Protein AF-A0AAW2ZHB9-F1 (afdb_monomer)

pLDDT: mean 81.19, std 15.34, range [28.81, 93.5]

InterPro domains:
  IPR012677 Nucleotide-binding alpha-beta plait domain superfamily [G3DSA:3.30.70.330] (2-91)
  IPR035979 RNA-binding domain superfamily [SSF54928] (15-80)

Structure (mmCIF, N/CA/C/O backbone):
data_AF-A0AAW2ZHB9-F1
#
_entry.id   AF-A0AAW2ZHB9-F1
#
loop_
_atom_site.group_PDB
_atom_site.id
_atom_site.type_symbol
_atom_site.label_atom_id
_atom_site.label_alt_id
_atom_site.label_comp_id
_atom_site.label_asym_id
_atom_site.label_entity_id
_atom_site.label_seq_id
_atom_site.pdbx_PDB_ins_code
_atom_site.Cartn_x
_atom_site.Cartn_y
_atom_site.Cartn_z
_atom_site.occupancy
_atom_site.B_iso_or_equiv
_atom_site.auth_seq_id
_atom_site.auth_comp_id
_atom_site.auth_asym_id
_atom_site.auth_atom_id
_atom_site.pdbx_PDB_model_num
ATOM 1 N N . MET A 1 1 ? 9.879 -18.596 0.904 1.00 55.38 1 MET A N 1
ATOM 2 C CA . MET A 1 1 ? 8.820 -17.712 1.432 1.00 55.38 1 MET A CA 1
ATOM 3 C C . MET A 1 1 ? 8.658 -16.561 0.466 1.00 55.38 1 MET A C 1
ATOM 5 O O . MET A 1 1 ? 9.667 -15.963 0.106 1.00 55.38 1 MET A O 1
ATOM 9 N N . ASN A 1 2 ? 7.439 -16.321 -0.011 1.00 69.81 2 ASN A N 1
ATOM 10 C CA . ASN A 1 2 ? 7.138 -15.186 -0.879 1.00 69.81 2 ASN A CA 1
ATOM 11 C C . ASN A 1 2 ? 6.988 -13.906 -0.025 1.00 69.81 2 ASN A C 1
ATOM 13 O O . ASN A 1 2 ? 6.681 -13.998 1.164 1.00 69.81 2 ASN A O 1
ATOM 17 N N . ASN A 1 3 ? 7.183 -12.717 -0.608 1.00 69.50 3 ASN A N 1
ATOM 18 C CA . ASN A 1 3 ? 6.977 -11.432 0.083 1.00 69.50 3 ASN A CA 1
ATOM 19 C C . ASN A 1 3 ? 5.566 -11.310 0.657 1.00 69.50 3 ASN A C 1
ATOM 21 O O . ASN A 1 3 ? 5.389 -10.772 1.746 1.00 69.50 3 ASN A O 1
ATOM 25 N N . VAL A 1 4 ? 4.585 -11.855 -0.063 1.00 77.25 4 VAL A N 1
ATOM 26 C CA . VAL A 1 4 ? 3.180 -11.889 0.349 1.00 77.25 4 VAL A CA 1
ATOM 27 C C . VAL A 1 4 ? 3.013 -12.637 1.673 1.00 77.25 4 VAL A C 1
ATOM 29 O O . VAL A 1 4 ? 2.412 -12.098 2.595 1.00 77.25 4 VAL A O 1
ATOM 32 N N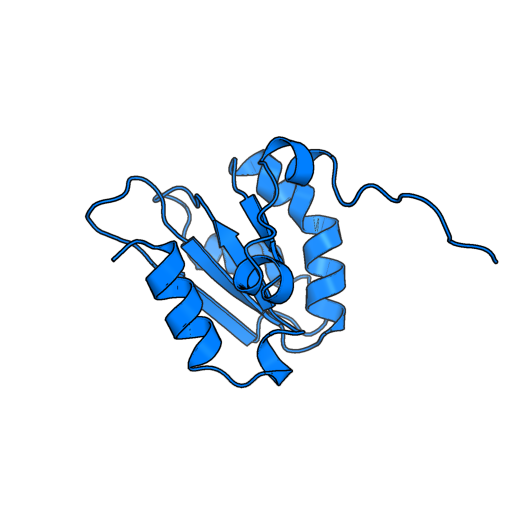 . ASP A 1 5 ? 3.604 -13.828 1.811 1.00 80.44 5 ASP A N 1
ATOM 33 C CA . ASP A 1 5 ? 3.491 -14.639 3.033 1.00 80.44 5 ASP A CA 1
ATOM 34 C C . ASP A 1 5 ? 4.145 -13.949 4.233 1.00 80.44 5 ASP A C 1
ATOM 36 O O . ASP A 1 5 ? 3.600 -13.953 5.335 1.00 80.44 5 ASP A O 1
ATOM 40 N N . ILE A 1 6 ? 5.308 -13.324 4.011 1.00 80.56 6 ILE A N 1
ATOM 41 C CA . ILE A 1 6 ? 6.032 -12.575 5.047 1.00 80.56 6 ILE A CA 1
ATOM 42 C C . ILE A 1 6 ? 5.193 -11.379 5.505 1.00 80.56 6 ILE A C 1
ATOM 44 O O . ILE A 1 6 ? 5.068 -11.142 6.705 1.00 80.56 6 ILE A O 1
ATOM 48 N N . LEU A 1 7 ? 4.592 -10.646 4.563 1.00 81.19 7 LEU A N 1
ATOM 49 C CA . LEU A 1 7 ? 3.753 -9.492 4.871 1.00 81.19 7 LEU A CA 1
ATOM 50 C C . LEU A 1 7 ? 2.480 -9.911 5.619 1.00 81.19 7 LEU A C 1
ATOM 52 O O . LEU A 1 7 ? 2.143 -9.291 6.623 1.00 81.19 7 LEU A O 1
ATOM 56 N N . LYS A 1 8 ? 1.820 -10.998 5.194 1.00 83.69 8 LYS A N 1
ATOM 57 C CA . LYS A 1 8 ? 0.653 -11.561 5.893 1.00 83.69 8 LYS A CA 1
ATOM 58 C C . LYS A 1 8 ? 0.999 -11.982 7.315 1.00 83.69 8 LYS A C 1
ATOM 60 O O . LYS A 1 8 ? 0.230 -11.703 8.227 1.00 83.69 8 LYS A O 1
ATOM 65 N N . GLN A 1 9 ? 2.144 -12.636 7.515 1.00 82.69 9 GLN A N 1
ATOM 66 C CA . GLN A 1 9 ? 2.580 -13.035 8.851 1.00 82.69 9 GLN A CA 1
ATOM 67 C C . GLN A 1 9 ? 2.804 -11.811 9.743 1.00 82.69 9 GLN A C 1
ATOM 69 O O . GLN A 1 9 ? 2.301 -11.785 10.858 1.00 82.69 9 GLN A O 1
ATOM 74 N N . ARG A 1 10 ? 3.459 -10.763 9.227 1.00 80.00 10 ARG A N 1
ATOM 75 C CA . ARG A 1 10 ? 3.659 -9.513 9.973 1.00 80.00 10 ARG A CA 1
ATOM 76 C C . ARG A 1 10 ? 2.341 -8.844 10.348 1.00 80.00 10 ARG A C 1
ATOM 78 O O . ARG A 1 10 ? 2.200 -8.418 11.481 1.00 80.00 10 ARG A O 1
ATOM 85 N N . ILE A 1 11 ? 1.369 -8.790 9.436 1.00 80.69 11 ILE A N 1
ATOM 86 C CA . ILE A 1 11 ? 0.039 -8.234 9.733 1.00 80.69 11 ILE A CA 1
ATOM 87 C C . ILE A 1 11 ? -0.690 -9.089 10.780 1.00 80.69 11 ILE A C 1
ATOM 89 O O . ILE A 1 11 ? -1.313 -8.530 11.672 1.00 80.69 11 ILE A O 1
ATOM 93 N N . LYS A 1 12 ? -0.583 -10.425 10.721 1.00 80.50 12 LYS A N 1
ATOM 94 C CA . LYS A 1 12 ? -1.183 -11.337 11.718 1.00 80.50 12 LYS A CA 1
ATOM 95 C C . LYS A 1 12 ? -0.545 -11.248 13.100 1.00 80.50 12 LYS A C 1
ATOM 97 O O . LYS A 1 12 ? -1.232 -11.482 14.088 1.00 80.50 12 LYS A O 1
ATOM 102 N N . ASP A 1 13 ? 0.750 -10.955 1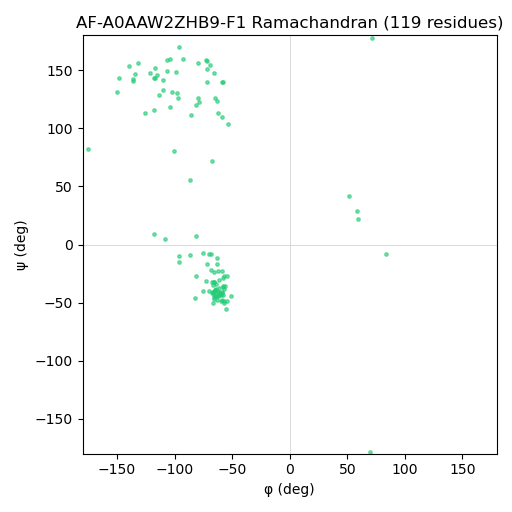3.164 1.00 76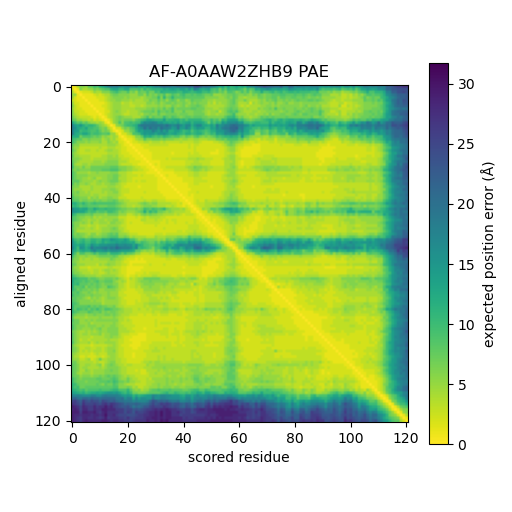.19 13 ASP A N 1
ATOM 103 C CA . ASP A 1 13 ? 1.457 -10.728 14.427 1.00 76.19 13 ASP A CA 1
ATOM 104 C C . ASP A 1 13 ? 1.015 -9.398 15.093 1.00 76.19 13 ASP A C 1
ATOM 106 O O . ASP A 1 13 ? 1.372 -9.127 16.241 1.00 76.19 13 ASP A O 1
ATOM 110 N N . HIS A 1 14 ? 0.213 -8.585 14.392 1.00 67.31 14 HIS A N 1
ATOM 111 C CA . HIS A 1 14 ? -0.390 -7.332 14.843 1.00 67.31 14 HIS A CA 1
ATOM 112 C C . HIS A 1 14 ? -1.906 -7.496 15.106 1.00 67.31 14 HIS A C 1
ATOM 114 O O . HIS A 1 14 ? -2.564 -8.365 14.537 1.00 67.31 14 HIS A O 1
ATOM 120 N N . GLU A 1 15 ? -2.468 -6.730 16.051 1.00 64.94 15 GLU A N 1
ATOM 121 C CA . GLU A 1 15 ? -3.847 -6.936 16.537 1.00 64.94 15 GLU A CA 1
ATOM 122 C C . GLU A 1 15 ? -4.899 -6.670 15.436 1.00 64.94 15 GLU A C 1
ATOM 124 O O . GLU A 1 15 ? -4.748 -5.761 14.623 1.00 64.94 15 GLU A O 1
ATOM 129 N N . GLN A 1 16 ? -6.032 -7.392 15.445 1.00 59.28 16 GLN A N 1
ATOM 130 C CA . GLN A 1 16 ? -7.126 -7.224 14.459 1.00 59.28 16 GLN A CA 1
ATOM 131 C C . GLN A 1 16 ? -7.670 -5.783 14.349 1.00 59.28 16 GLN A C 1
ATOM 133 O O . GLN A 1 16 ? -8.179 -5.384 13.300 1.00 59.28 16 GLN A O 1
ATOM 138 N N . GLU A 1 17 ? -7.576 -4.964 15.404 1.00 60.75 17 GLU A N 1
ATOM 139 C CA . GLU A 1 17 ? -7.979 -3.551 15.325 1.00 60.75 17 GLU A CA 1
ATOM 140 C C . GLU A 1 17 ? -7.095 -2.716 14.382 1.00 60.75 17 GLU A C 1
ATOM 142 O O . GLU A 1 17 ? -7.541 -1.679 13.870 1.00 60.75 17 GLU A O 1
ATOM 147 N N . GLU A 1 18 ? -5.858 -3.154 14.148 1.00 71.25 18 GLU A N 1
ATOM 148 C CA . GLU A 1 18 ? -4.857 -2.477 13.322 1.00 71.25 18 GLU A CA 1
ATOM 149 C C . GLU A 1 18 ? -5.087 -2.764 11.829 1.00 71.25 18 GLU A C 1
ATOM 151 O O . GLU A 1 18 ? -4.855 -1.895 10.982 1.00 71.25 18 GLU A O 1
ATOM 156 N N . GLU A 1 19 ? -5.691 -3.906 11.489 1.00 76.62 19 GLU A N 1
ATOM 157 C CA . GLU A 1 19 ? -6.073 -4.279 10.119 1.00 76.62 19 GLU A CA 1
ATOM 158 C C . GLU A 1 19 ? -7.039 -3.255 9.499 1.00 76.62 19 GLU A C 1
ATOM 160 O O . GLU A 1 19 ? -6.858 -2.767 8.377 1.00 76.62 19 GLU A O 1
ATOM 165 N N . ASN A 1 20 ? -8.009 -2.792 10.291 1.00 83.06 20 ASN A N 1
ATOM 166 C CA . ASN A 1 20 ? -8.983 -1.782 9.872 1.00 83.06 20 ASN A CA 1
ATOM 167 C C . ASN A 1 20 ? -8.391 -0.382 9.647 1.00 83.06 20 ASN A C 1
ATOM 169 O O . ASN A 1 20 ? -9.069 0.524 9.144 1.00 83.06 20 ASN A O 1
ATOM 173 N N . ARG A 1 21 ? -7.125 -0.185 10.014 1.00 89.94 21 ARG A N 1
ATOM 174 C CA . ARG A 1 21 ? -6.384 1.069 9.864 1.00 89.94 21 ARG A CA 1
ATOM 175 C C . ARG A 1 21 ? -5.184 0.909 8.939 1.00 89.94 21 ARG A C 1
ATOM 177 O O . ARG A 1 21 ? -4.410 1.852 8.833 1.00 89.94 21 ARG A O 1
ATOM 184 N N . THR A 1 22 ? -5.055 -0.223 8.249 1.00 91.12 22 THR A N 1
ATOM 185 C CA . THR A 1 22 ? -3.869 -0.550 7.455 1.00 91.12 22 THR A CA 1
ATOM 186 C C . THR A 1 22 ? -4.193 -0.690 5.971 1.00 91.12 22 THR A C 1
ATOM 188 O O . THR A 1 22 ? -5.260 -1.174 5.578 1.00 91.12 22 THR A O 1
ATOM 191 N N . ILE A 1 23 ? -3.258 -0.239 5.137 1.00 93.00 23 ILE A N 1
ATOM 192 C CA . ILE A 1 23 ? -3.188 -0.5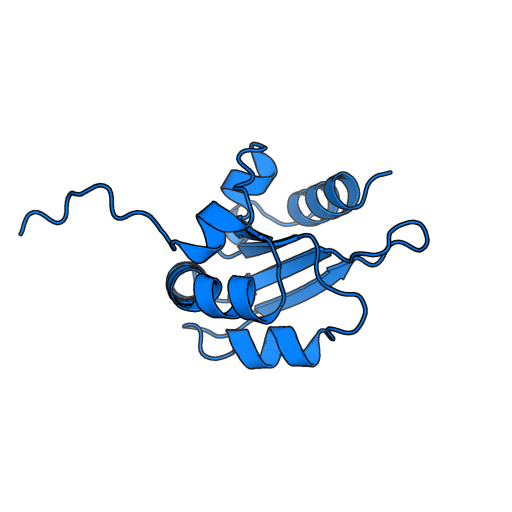71 3.710 1.00 93.00 23 ILE A CA 1
ATOM 193 C C . ILE A 1 23 ? -1.893 -1.327 3.427 1.00 93.00 23 ILE A C 1
ATOM 195 O O . ILE A 1 23 ? -0.879 -1.112 4.096 1.00 93.00 23 ILE A O 1
ATOM 199 N N . CYS A 1 24 ? -1.919 -2.167 2.404 1.00 92.75 24 CYS A N 1
ATOM 200 C CA . CYS A 1 24 ? -0.752 -2.851 1.875 1.00 92.75 24 CYS A CA 1
ATOM 201 C C . CYS A 1 24 ? -0.407 -2.274 0.502 1.00 92.75 24 CYS A C 1
ATOM 203 O O . CYS A 1 24 ? -1.291 -1.964 -0.298 1.00 92.75 24 CYS A O 1
ATOM 205 N N . ILE A 1 25 ? 0.889 -2.141 0.242 1.00 93.12 25 ILE A N 1
ATOM 206 C CA . ILE A 1 25 ? 1.453 -1.708 -1.031 1.00 93.12 25 ILE A CA 1
ATOM 207 C C . ILE A 1 25 ? 2.298 -2.863 -1.555 1.00 93.12 25 ILE A C 1
ATOM 209 O O . ILE A 1 25 ? 3.286 -3.255 -0.933 1.00 93.12 25 ILE A O 1
ATOM 213 N N . LEU A 1 26 ? 1.896 -3.430 -2.682 1.00 91.12 26 LEU A N 1
ATOM 214 C CA . LEU A 1 26 ? 2.579 -4.537 -3.334 1.00 91.12 26 LEU A CA 1
ATOM 215 C C . LEU A 1 26 ? 3.303 -4.030 -4.578 1.00 91.12 26 LEU A C 1
ATOM 217 O O . LEU A 1 26 ? 2.966 -2.986 -5.133 1.00 91.12 26 LEU A O 1
ATOM 221 N N . GLU A 1 27 ? 4.301 -4.797 -5.008 1.00 89.94 27 GLU A N 1
ATOM 222 C CA . GLU A 1 27 ? 5.121 -4.484 -6.182 1.00 89.94 27 GLU A CA 1
ATOM 223 C C . GLU A 1 27 ? 5.844 -3.124 -6.098 1.00 89.94 27 GLU A C 1
ATOM 225 O O . GLU A 1 27 ? 6.146 -2.507 -7.113 1.00 89.94 27 GLU A O 1
ATOM 230 N N . LEU A 1 28 ? 6.165 -2.668 -4.882 1.00 90.88 28 LEU A N 1
ATOM 231 C CA . LEU A 1 28 ? 6.847 -1.398 -4.652 1.00 90.88 28 LEU A CA 1
ATOM 232 C C . LEU A 1 28 ? 8.248 -1.420 -5.293 1.00 90.88 28 LEU A C 1
ATOM 234 O O . LEU A 1 28 ? 9.048 -2.300 -4.941 1.00 90.88 28 LEU A O 1
ATOM 238 N N . PRO A 1 29 ? 8.589 -0.476 -6.193 1.00 89.69 29 PRO A N 1
ATOM 239 C CA . PRO A 1 29 ? 9.916 -0.426 -6.788 1.00 89.69 29 PRO A CA 1
ATOM 240 C C . PRO A 1 29 ? 10.997 -0.298 -5.715 1.00 89.69 29 PRO A C 1
ATOM 242 O O . PRO A 1 29 ? 10.847 0.450 -4.751 1.00 89.69 29 PRO A O 1
ATOM 245 N N . PHE A 1 30 ? 12.119 -1.000 -5.890 1.00 86.00 30 PHE A N 1
ATOM 246 C CA . PHE A 1 30 ? 13.198 -1.036 -4.894 1.00 86.00 30 PHE A CA 1
ATOM 247 C C . PHE A 1 30 ? 13.779 0.349 -4.557 1.00 86.00 30 PHE A C 1
ATOM 249 O O . PHE A 1 30 ? 14.243 0.567 -3.439 1.00 86.00 30 PHE A O 1
ATOM 256 N N . ALA A 1 31 ? 13.735 1.278 -5.516 1.00 87.06 31 ALA A N 1
ATOM 257 C CA . ALA A 1 31 ? 14.198 2.653 -5.346 1.00 87.06 31 ALA A CA 1
ATOM 258 C C . ALA A 1 31 ? 13.283 3.507 -4.451 1.00 87.06 31 ALA A C 1
ATOM 260 O O . ALA A 1 31 ? 13.710 4.566 -4.000 1.00 87.06 31 ALA A O 1
ATOM 261 N N . VAL A 1 32 ? 12.039 3.080 -4.197 1.00 89.44 32 VAL A N 1
ATOM 262 C CA . VAL A 1 32 ? 11.120 3.823 -3.332 1.00 89.44 32 VAL A CA 1
ATOM 263 C C . VAL A 1 32 ? 11.471 3.556 -1.872 1.00 89.44 32 VAL A C 1
ATOM 265 O O . VAL A 1 32 ? 11.488 2.416 -1.397 1.00 89.44 32 VAL A O 1
ATOM 268 N N . GLU A 1 33 ? 11.757 4.633 -1.150 1.00 91.00 33 GLU A N 1
ATOM 269 C CA . GLU A 1 33 ? 12.114 4.588 0.260 1.00 91.00 33 GLU A CA 1
ATOM 270 C C . GLU A 1 33 ? 10.899 4.775 1.169 1.00 91.00 33 GLU A C 1
ATOM 272 O O . GLU A 1 33 ? 9.870 5.335 0.793 1.00 91.00 33 GLU A O 1
ATOM 277 N N . GLU A 1 34 ? 11.049 4.345 2.420 1.00 91.69 34 GLU A N 1
ATOM 278 C CA . GLU A 1 34 ? 10.042 4.532 3.466 1.00 91.69 34 GLU A CA 1
ATOM 279 C C . GLU A 1 34 ? 9.700 6.011 3.679 1.00 91.69 34 GLU A C 1
ATOM 281 O O . GLU A 1 34 ? 8.532 6.347 3.862 1.00 91.69 34 GLU A O 1
ATOM 286 N N . SER A 1 35 ? 10.688 6.901 3.553 1.00 92.94 35 SER A N 1
ATOM 287 C CA . SER A 1 35 ? 10.508 8.354 3.602 1.00 92.94 35 SER A CA 1
ATOM 288 C C . SER A 1 35 ? 9.534 8.851 2.528 1.00 92.94 35 SER A C 1
ATOM 290 O O . SER A 1 35 ? 8.644 9.639 2.836 1.00 92.94 35 SER A O 1
ATOM 292 N N . THR A 1 36 ? 9.641 8.352 1.293 1.00 93.50 36 THR A N 1
ATOM 293 C CA . THR A 1 36 ? 8.752 8.702 0.175 1.00 93.50 36 THR A CA 1
ATOM 294 C C . THR A 1 36 ? 7.316 8.272 0.453 1.00 93.50 36 THR A C 1
ATOM 296 O O . THR A 1 36 ? 6.386 9.068 0.308 1.00 93.50 36 THR A O 1
ATOM 299 N N . VAL A 1 37 ? 7.127 7.028 0.899 1.00 93.00 37 VAL A N 1
ATOM 300 C CA . VAL A 1 37 ? 5.792 6.495 1.201 1.00 93.00 37 VAL A CA 1
ATOM 301 C C . VAL A 1 37 ? 5.175 7.245 2.390 1.00 93.00 37 VAL A C 1
ATOM 303 O O . VAL A 1 37 ? 4.024 7.681 2.328 1.00 93.00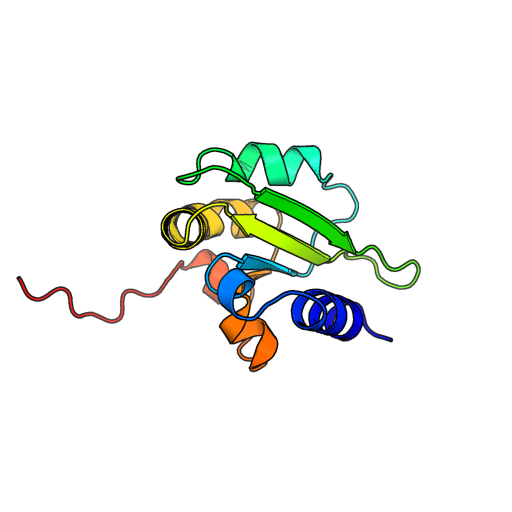 37 VAL A O 1
ATOM 306 N N . ALA A 1 38 ? 5.944 7.468 3.458 1.00 92.44 38 ALA A N 1
ATOM 307 C CA . ALA A 1 38 ? 5.491 8.205 4.634 1.00 92.44 38 ALA A CA 1
ATOM 308 C C . ALA A 1 38 ? 5.121 9.656 4.292 1.00 92.44 38 ALA A C 1
ATOM 310 O O . ALA A 1 38 ? 4.061 10.130 4.701 1.00 92.44 38 ALA A O 1
ATOM 311 N N . GLU A 1 39 ? 5.946 10.348 3.503 1.00 92.62 39 GLU A N 1
ATOM 312 C CA . GLU A 1 39 ? 5.711 11.728 3.066 1.00 92.62 39 GLU A CA 1
ATOM 313 C C . GLU A 1 39 ? 4.425 11.854 2.242 1.00 92.62 39 GLU A C 1
ATOM 315 O O . GLU A 1 39 ? 3.670 12.817 2.405 1.00 92.62 39 GLU A O 1
ATOM 320 N N . TYR A 1 40 ? 4.129 10.856 1.409 1.00 92.31 40 TYR A N 1
ATOM 321 C CA . TYR A 1 40 ? 2.893 10.813 0.641 1.00 92.31 40 TYR A CA 1
ATOM 322 C C . TYR A 1 40 ? 1.665 10.653 1.547 1.00 92.31 40 TYR A C 1
ATOM 324 O O . TYR A 1 40 ? 0.698 11.423 1.475 1.00 92.31 40 TYR A O 1
ATOM 332 N N . PHE A 1 41 ? 1.708 9.675 2.455 1.00 92.06 41 PHE A N 1
ATOM 333 C CA . PHE A 1 41 ? 0.560 9.311 3.282 1.00 92.06 41 PHE A CA 1
ATOM 334 C C . PHE A 1 41 ? 0.416 10.133 4.571 1.00 92.06 41 PHE A C 1
ATOM 336 O O . PHE A 1 41 ? -0.651 10.085 5.187 1.00 92.06 41 PHE A O 1
ATOM 343 N N . LYS A 1 42 ? 1.390 10.975 4.952 1.00 89.69 42 LYS A N 1
ATOM 344 C CA . LYS A 1 42 ? 1.300 11.834 6.155 1.00 89.69 42 LYS A CA 1
ATOM 345 C C . LYS A 1 42 ? 0.109 12.792 6.141 1.00 89.69 42 LYS A C 1
ATOM 347 O O . LYS A 1 42 ? -0.330 13.252 7.189 1.00 89.69 42 LYS A O 1
ATOM 352 N N . ARG A 1 43 ? -0.419 13.109 4.953 1.00 86.31 43 ARG A N 1
ATOM 353 C CA . ARG A 1 43 ? -1.590 13.984 4.772 1.00 86.31 43 ARG A CA 1
ATOM 354 C C . ARG A 1 43 ? -2.911 13.287 5.123 1.00 86.31 43 ARG A C 1
ATOM 356 O O . ARG A 1 43 ? -3.961 13.940 5.115 1.00 86.31 43 ARG A O 1
ATOM 363 N N . CYS A 1 44 ? -2.887 11.982 5.394 1.00 88.62 44 CYS A N 1
ATOM 364 C CA . CYS A 1 44 ? -4.053 11.215 5.821 1.00 88.62 44 CYS A CA 1
ATOM 365 C C . CYS A 1 44 ? -4.461 11.570 7.256 1.00 88.62 44 CYS A C 1
ATOM 367 O O . CYS A 1 44 ? -3.639 11.975 8.075 1.00 88.62 44 CYS A O 1
ATOM 369 N N . ASP A 1 45 ? -5.752 11.447 7.565 1.00 80.69 45 ASP A N 1
ATOM 370 C CA . ASP A 1 45 ? -6.286 11.888 8.856 1.00 80.69 45 ASP A CA 1
ATOM 371 C C . ASP A 1 45 ? -5.706 11.052 10.007 1.00 80.69 45 ASP A C 1
ATOM 373 O O . ASP A 1 45 ? -5.787 9.824 9.997 1.00 80.69 45 ASP A O 1
ATOM 377 N N . GLY A 1 46 ? -5.130 11.731 11.002 1.00 80.50 46 GLY A N 1
ATOM 378 C CA . GLY A 1 46 ? -4.405 11.104 12.112 1.00 80.50 46 GLY A CA 1
ATOM 379 C C . GLY A 1 46 ? -2.944 10.759 11.803 1.00 80.50 46 GLY A C 1
ATOM 380 O O . GLY A 1 46 ? -2.211 10.425 12.725 1.00 80.50 46 GLY A O 1
ATOM 381 N N . GLY A 1 47 ? -2.495 10.879 10.551 1.00 87.44 47 GLY A N 1
ATOM 382 C CA . GLY A 1 47 ? -1.128 10.555 10.145 1.00 87.44 47 GLY A CA 1
ATOM 383 C C . GLY A 1 47 ? -0.817 9.054 10.141 1.00 87.44 47 GLY A C 1
ATOM 384 O O . GLY A 1 47 ? -1.656 8.210 10.477 1.00 87.44 47 GLY A O 1
ATOM 385 N N . VAL A 1 48 ? 0.411 8.737 9.734 1.00 90.81 48 VAL A N 1
ATOM 386 C CA . VAL A 1 48 ? 0.957 7.375 9.731 1.00 90.81 48 VAL A CA 1
ATOM 387 C C . VAL A 1 48 ? 1.404 7.028 11.152 1.00 90.81 48 VAL A C 1
ATOM 389 O O . VAL A 1 48 ? 2.155 7.784 11.765 1.00 90.81 48 VAL A O 1
ATOM 392 N N . ARG A 1 49 ? 0.912 5.906 11.680 1.00 89.88 49 ARG A N 1
ATOM 393 C CA . ARG A 1 49 ? 1.344 5.325 12.958 1.00 89.88 49 ARG A CA 1
ATOM 394 C C . ARG A 1 49 ? 2.606 4.501 12.763 1.00 89.88 49 ARG A C 1
ATOM 396 O O . ARG A 1 49 ? 3.553 4.633 13.532 1.00 89.88 49 ARG A O 1
ATOM 403 N N . ARG A 1 50 ? 2.602 3.665 11.727 1.00 89.75 50 ARG A N 1
ATOM 404 C CA . ARG A 1 50 ? 3.702 2.768 11.403 1.00 89.75 50 ARG A CA 1
ATOM 405 C C . ARG A 1 50 ? 3.786 2.556 9.904 1.00 89.75 50 ARG A C 1
ATOM 407 O O . ARG A 1 50 ? 2.770 2.483 9.215 1.00 89.75 50 ARG A O 1
ATOM 414 N N . LEU A 1 51 ? 5.011 2.452 9.418 1.00 91.88 51 LEU A N 1
ATOM 415 C CA . LEU A 1 51 ? 5.310 2.073 8.055 1.00 91.88 51 LEU A CA 1
ATOM 416 C C . LEU A 1 51 ? 6.446 1.069 8.084 1.00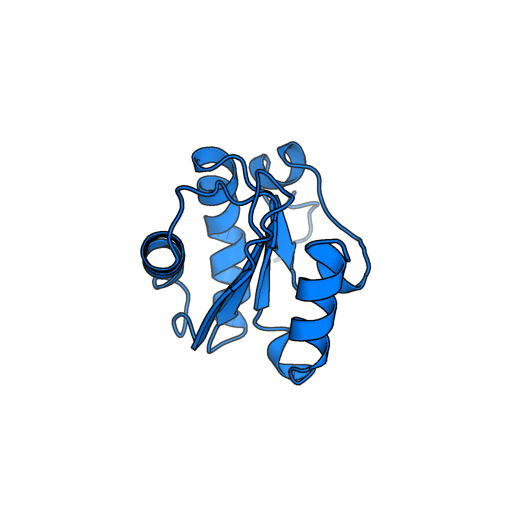 91.88 51 LEU A C 1
ATOM 418 O O . LEU A 1 51 ? 7.362 1.199 8.889 1.00 91.88 51 LEU A O 1
ATOM 422 N N . GLU A 1 52 ? 6.376 0.059 7.231 1.00 91.19 52 GLU A N 1
ATOM 423 C CA . GLU A 1 52 ? 7.455 -0.910 7.136 1.00 91.19 52 GLU A CA 1
ATOM 424 C C . GLU A 1 52 ? 7.534 -1.468 5.723 1.00 91.19 52 GLU A C 1
ATOM 426 O O . GLU A 1 52 ? 6.527 -1.892 5.152 1.00 91.19 52 GLU A O 1
ATOM 431 N N . ILE A 1 53 ? 8.746 -1.487 5.167 1.00 91.06 53 ILE A N 1
ATOM 432 C CA . ILE A 1 53 ? 9.026 -2.062 3.852 1.00 91.06 53 ILE A CA 1
ATOM 433 C C . ILE A 1 53 ? 9.718 -3.411 4.034 1.00 91.06 53 ILE A C 1
ATOM 435 O O . ILE A 1 53 ? 10.835 -3.517 4.542 1.00 91.06 53 ILE A O 1
ATOM 439 N N . THR A 1 54 ? 9.064 -4.459 3.555 1.00 89.06 54 THR A N 1
ATOM 440 C CA . THR A 1 54 ? 9.632 -5.794 3.395 1.00 89.06 54 THR A CA 1
ATOM 441 C C . THR A 1 54 ? 10.337 -5.879 2.046 1.00 89.06 54 THR A C 1
ATOM 443 O O . THR A 1 54 ? 9.705 -5.870 0.987 1.00 89.06 54 THR A O 1
ATOM 446 N N . ARG A 1 55 ? 11.667 -5.975 2.089 1.00 85.25 55 ARG A N 1
ATOM 447 C CA . ARG A 1 55 ? 12.516 -6.230 0.920 1.00 85.25 55 ARG A CA 1
ATOM 448 C C . ARG A 1 55 ? 12.944 -7.694 0.937 1.00 85.25 55 ARG A C 1
ATOM 450 O O . ARG A 1 55 ? 13.430 -8.170 1.960 1.00 85.25 55 ARG A O 1
ATOM 457 N N . SER A 1 56 ? 12.800 -8.395 -0.182 1.00 72.31 56 SER A N 1
ATOM 458 C CA . SER A 1 56 ? 13.380 -9.732 -0.352 1.00 72.31 56 SER A CA 1
ATOM 459 C C . SER A 1 56 ? 14.510 -9.673 -1.357 1.00 72.31 56 SER A C 1
ATOM 461 O O . SER A 1 56 ? 14.355 -9.113 -2.436 1.00 72.31 56 SER A O 1
ATOM 463 N N . ALA A 1 57 ? 15.639 -10.287 -1.007 1.00 64.38 57 ALA A N 1
ATOM 464 C CA . ALA A 1 57 ? 16.825 -10.348 -1.857 1.00 64.38 57 ALA A CA 1
ATOM 465 C C . ALA A 1 57 ? 16.593 -11.112 -3.177 1.00 64.38 57 ALA A C 1
ATOM 467 O O . ALA A 1 57 ? 17.397 -10.999 -4.095 1.00 64.38 57 ALA A O 1
ATOM 468 N N . ALA A 1 58 ? 15.514 -11.898 -3.269 1.00 63.91 58 ALA A N 1
ATOM 469 C CA . ALA A 1 58 ? 15.193 -12.719 -4.434 1.00 63.91 58 ALA A CA 1
ATOM 470 C C . ALA A 1 58 ? 14.205 -12.058 -5.412 1.00 63.91 58 ALA A C 1
ATOM 472 O O . ALA A 1 58 ? 13.985 -12.593 -6.497 1.00 63.91 58 ALA A O 1
ATOM 473 N N . LEU A 1 59 ? 13.580 -10.936 -5.040 1.00 62.97 59 LEU A N 1
ATOM 474 C CA . LEU A 1 59 ? 12.544 -10.283 -5.838 1.00 62.97 59 LEU A CA 1
ATOM 475 C C . LEU A 1 59 ? 12.981 -8.876 -6.242 1.00 62.97 59 LEU A C 1
ATOM 477 O O . LEU A 1 59 ? 13.595 -8.152 -5.467 1.00 62.97 59 LEU A O 1
ATOM 481 N N . VAL A 1 60 ? 12.616 -8.483 -7.463 1.00 68.94 60 VAL A N 1
ATOM 482 C CA . VAL A 1 60 ? 12.863 -7.128 -7.992 1.00 68.94 60 VAL A CA 1
ATOM 483 C C . VAL A 1 60 ? 12.012 -6.082 -7.258 1.00 68.94 60 VAL A C 1
ATOM 485 O O . VAL A 1 60 ? 12.363 -4.904 -7.211 1.00 68.94 60 VAL A O 1
ATOM 488 N N . PHE A 1 61 ? 10.913 -6.519 -6.639 1.00 82.00 61 PHE A N 1
ATOM 489 C CA .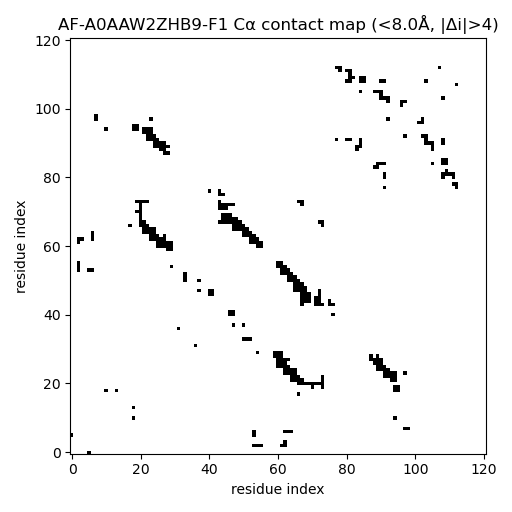 PHE A 1 61 ? 9.944 -5.653 -5.985 1.00 82.00 61 PHE A CA 1
ATOM 490 C C . PHE A 1 61 ? 9.877 -5.880 -4.476 1.00 82.00 61 PHE A C 1
ATOM 492 O O . PHE A 1 61 ? 10.008 -7.000 -3.974 1.00 82.00 61 PHE A O 1
ATOM 499 N N . SER A 1 62 ? 9.622 -4.790 -3.763 1.00 88.44 62 SER A N 1
ATOM 500 C CA . SER A 1 62 ? 9.374 -4.768 -2.326 1.00 88.44 62 SER A CA 1
ATOM 501 C C . SER A 1 62 ? 7.871 -4.786 -2.041 1.00 88.44 62 SER A C 1
ATOM 503 O O . SER A 1 62 ? 7.031 -4.644 -2.932 1.00 88.44 62 SER A O 1
ATOM 505 N N . SER A 1 63 ? 7.506 -4.976 -0.782 1.00 90.75 63 SER A N 1
ATOM 506 C CA . SER A 1 63 ? 6.129 -4.796 -0.321 1.00 90.75 63 SER A CA 1
ATOM 507 C C . SER A 1 63 ? 6.140 -3.996 0.965 1.00 90.75 63 SER A C 1
ATOM 509 O O . SER A 1 63 ? 7.075 -4.114 1.749 1.00 90.75 63 SER A O 1
ATOM 511 N N . ALA A 1 64 ? 5.127 -3.176 1.185 1.00 92.19 64 ALA A N 1
ATOM 512 C CA . ALA A 1 64 ? 5.024 -2.348 2.371 1.00 92.19 64 ALA A CA 1
ATOM 513 C C . ALA A 1 64 ? 3.639 -2.466 2.991 1.00 92.19 64 ALA A C 1
ATOM 515 O O . ALA A 1 64 ? 2.664 -2.763 2.301 1.00 92.19 64 ALA A O 1
ATOM 516 N N . TYR A 1 65 ? 3.542 -2.185 4.283 1.00 92.00 65 TYR A N 1
ATOM 517 C CA . TYR A 1 65 ? 2.266 -1.847 4.898 1.00 92.00 65 TYR A CA 1
ATOM 518 C C . TYR A 1 65 ? 2.355 -0.463 5.532 1.00 92.00 65 TYR A C 1
ATOM 520 O O . TYR A 1 65 ? 3.419 -0.030 5.983 1.00 92.00 65 TYR A O 1
ATOM 528 N N . VAL A 1 66 ? 1.226 0.239 5.525 1.00 92.81 66 VAL A N 1
ATOM 529 C CA . VAL A 1 66 ? 1.073 1.562 6.129 1.00 92.81 66 VAL A CA 1
ATOM 530 C C . VAL A 1 66 ? -0.104 1.501 7.081 1.00 92.81 66 VAL A C 1
ATOM 532 O O . VAL A 1 66 ? -1.249 1.341 6.657 1.00 92.81 66 VAL A O 1
ATOM 535 N N . GLU A 1 67 ? 0.191 1.638 8.365 1.00 92.06 67 GLU A N 1
ATOM 536 C CA . GLU A 1 67 ? -0.793 1.693 9.433 1.00 92.06 67 GLU A CA 1
ATOM 537 C C . GLU A 1 67 ? -1.064 3.154 9.803 1.00 92.06 67 GLU A C 1
ATOM 539 O O . GLU A 1 67 ? -0.146 3.942 10.048 1.00 92.06 67 GLU A O 1
ATOM 544 N N . PHE A 1 68 ? -2.336 3.529 9.874 1.00 91.75 68 PHE A N 1
ATOM 545 C CA . PHE A 1 68 ? -2.774 4.866 10.257 1.00 91.75 68 PHE A CA 1
ATOM 546 C C . PHE A 1 68 ? -3.197 4.917 11.727 1.00 91.75 68 PHE A C 1
ATOM 548 O O . PHE A 1 68 ? -3.805 3.985 12.248 1.00 91.75 68 PHE A O 1
ATOM 555 N N . ASN A 1 69 ? -3.002 6.063 12.388 1.00 88.62 69 ASN A N 1
ATOM 556 C CA . ASN A 1 69 ? -3.502 6.247 13.761 1.00 88.62 69 ASN A CA 1
ATOM 557 C C . ASN A 1 69 ? -5.039 6.165 13.847 1.00 88.62 69 ASN A C 1
ATOM 559 O O . ASN A 1 69 ? -5.597 5.906 14.911 1.00 88.62 69 ASN A O 1
ATOM 563 N N . ASN A 1 70 ? -5.745 6.411 12.737 1.00 87.06 70 ASN A N 1
ATOM 564 C CA . ASN A 1 70 ? -7.200 6.469 12.690 1.00 87.06 70 ASN A CA 1
ATOM 565 C C . ASN A 1 70 ? -7.749 5.728 11.459 1.00 87.06 70 ASN A C 1
ATOM 567 O O . ASN A 1 70 ? -7.227 5.857 10.354 1.00 87.06 70 ASN A O 1
ATOM 571 N N . HIS A 1 71 ? -8.882 5.041 11.618 1.00 84.62 71 HIS A N 1
ATOM 572 C CA . HIS A 1 71 ? -9.637 4.411 10.528 1.00 84.62 71 HIS A CA 1
ATOM 573 C C . HIS A 1 71 ? -10.057 5.408 9.421 1.00 84.62 71 HIS A C 1
ATOM 575 O O . HIS A 1 71 ? -10.238 5.036 8.259 1.00 84.62 71 HIS A O 1
ATOM 581 N N . ARG A 1 72 ? -10.216 6.702 9.750 1.00 86.31 72 ARG A N 1
ATOM 582 C CA . ARG A 1 72 ? -10.425 7.769 8.748 1.00 86.31 72 ARG A CA 1
ATOM 583 C C . ARG A 1 72 ? -9.197 7.967 7.853 1.00 86.31 72 ARG A C 1
ATOM 585 O O . ARG A 1 72 ? -9.364 8.231 6.664 1.00 86.31 72 ARG A O 1
ATOM 592 N N . GLY A 1 73 ? -7.999 7.750 8.400 1.00 83.00 73 GLY A N 1
ATOM 593 C CA . GLY A 1 73 ? -6.731 7.759 7.677 1.00 83.00 73 GLY A CA 1
ATOM 594 C C . GLY A 1 73 ? -6.730 6.759 6.526 1.00 83.00 73 GLY A C 1
ATOM 595 O O . GLY A 1 73 ? -6.530 7.174 5.390 1.00 83.00 73 GLY A O 1
ATOM 596 N N . ARG A 1 74 ? -7.115 5.497 6.781 1.00 86.31 74 ARG A N 1
ATOM 597 C CA . ARG A 1 74 ? -7.267 4.457 5.741 1.00 86.31 74 ARG A CA 1
ATOM 598 C C . ARG A 1 74 ? -8.198 4.899 4.610 1.00 86.31 74 ARG A C 1
ATOM 600 O O . ARG A 1 74 ? -7.850 4.801 3.439 1.00 86.31 74 ARG A O 1
ATOM 607 N N . ARG A 1 75 ? -9.379 5.435 4.942 1.00 86.25 75 ARG A N 1
ATOM 608 C CA . ARG A 1 75 ? -10.353 5.894 3.931 1.00 86.25 75 ARG A CA 1
ATOM 609 C C . ARG A 1 75 ? -9.800 7.019 3.058 1.00 86.25 75 ARG A C 1
ATOM 611 O O . ARG A 1 75 ? -10.040 7.032 1.854 1.00 86.25 75 ARG A O 1
ATOM 618 N N . LYS A 1 76 ? -9.074 7.966 3.653 1.00 88.31 76 LYS A N 1
ATOM 619 C CA . LYS A 1 76 ? -8.426 9.054 2.913 1.00 88.31 76 LYS A CA 1
ATOM 620 C C . LYS A 1 76 ? -7.258 8.542 2.076 1.00 88.31 76 LYS A C 1
ATOM 622 O O . LYS A 1 76 ? -7.140 8.958 0.929 1.00 88.31 76 LYS A O 1
ATOM 627 N N . ALA A 1 77 ? -6.478 7.606 2.613 1.00 88.31 77 ALA A N 1
ATOM 628 C CA . ALA A 1 77 ? -5.389 6.947 1.912 1.00 88.31 77 ALA A CA 1
ATOM 629 C C . ALA A 1 77 ? -5.889 6.272 0.636 1.00 88.31 77 ALA A C 1
ATOM 631 O O . ALA A 1 77 ? -5.364 6.569 -0.423 1.00 88.31 77 ALA A O 1
ATOM 632 N N . LEU A 1 78 ? -6.976 5.495 0.692 1.00 87.38 78 LEU A N 1
ATOM 633 C CA . LEU A 1 78 ? -7.566 4.856 -0.495 1.00 87.38 78 LEU A CA 1
ATOM 634 C C . LEU A 1 78 ? -8.047 5.856 -1.561 1.00 87.38 78 LEU A C 1
ATOM 636 O O . LEU A 1 78 ? -7.998 5.558 -2.748 1.00 87.38 78 LEU A O 1
ATOM 640 N N . ARG A 1 79 ? -8.487 7.060 -1.167 1.00 86.44 79 ARG A N 1
ATOM 641 C CA . ARG A 1 79 ? -8.903 8.108 -2.121 1.00 86.44 79 ARG A CA 1
ATOM 642 C C . ARG A 1 79 ? -7.731 8.752 -2.853 1.00 86.44 79 ARG A C 1
ATOM 644 O O . ARG A 1 79 ? -7.913 9.221 -3.969 1.00 86.44 79 ARG A O 1
ATOM 651 N N . ILE A 1 80 ? -6.570 8.836 -2.206 1.00 87.00 80 ILE A N 1
ATOM 652 C CA . ILE A 1 80 ? -5.352 9.396 -2.809 1.00 87.00 80 ILE A CA 1
ATOM 653 C C . ILE A 1 80 ? -4.441 8.306 -3.384 1.00 87.00 80 ILE A C 1
ATOM 655 O O . ILE A 1 80 ? -3.559 8.610 -4.176 1.00 87.00 80 ILE A O 1
ATOM 659 N N . ALA A 1 81 ? -4.682 7.045 -3.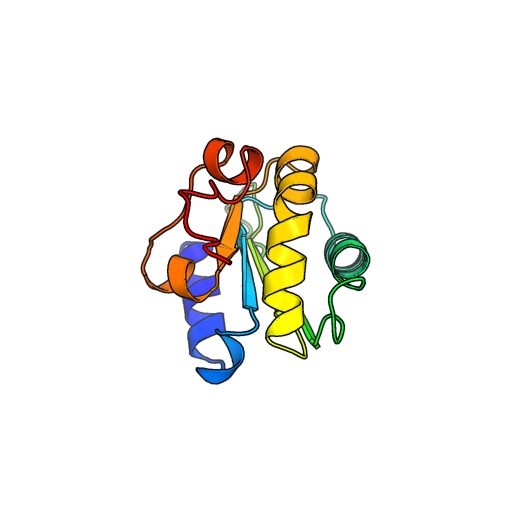019 1.00 86.69 81 ALA A N 1
ATOM 660 C CA . ALA A 1 81 ? -3.890 5.885 -3.393 1.00 86.69 81 ALA A CA 1
ATOM 661 C C . ALA A 1 81 ? -3.797 5.701 -4.906 1.00 86.69 81 ALA A C 1
ATOM 663 O O . ALA A 1 81 ? -2.728 5.345 -5.373 1.00 86.69 81 ALA A O 1
ATOM 664 N N . SER A 1 82 ? -4.853 5.990 -5.676 1.00 85.88 82 SER A N 1
ATOM 665 C CA . SER A 1 82 ? -4.829 5.807 -7.136 1.00 85.88 82 SER A CA 1
ATOM 666 C C . SER A 1 82 ? -3.699 6.585 -7.812 1.00 85.88 82 SER A C 1
ATOM 668 O O . SER A 1 82 ? -3.030 6.049 -8.686 1.00 85.88 82 SER A O 1
ATOM 670 N N . ARG A 1 83 ? -3.413 7.809 -7.348 1.00 89.12 83 ARG A N 1
ATOM 671 C CA . ARG A 1 83 ? -2.300 8.620 -7.864 1.00 89.12 83 ARG A CA 1
ATOM 672 C C . ARG A 1 83 ? -0.941 8.019 -7.518 1.00 89.12 83 ARG A C 1
ATOM 674 O O . ARG A 1 83 ? -0.059 8.016 -8.359 1.00 89.12 83 ARG A O 1
ATOM 681 N N . PHE A 1 84 ? -0.776 7.514 -6.296 1.00 90.31 84 PHE A N 1
ATOM 682 C CA . PHE A 1 84 ? 0.459 6.830 -5.899 1.00 90.31 84 PHE A CA 1
ATOM 683 C C . PHE A 1 84 ? 0.646 5.519 -6.671 1.00 90.31 84 PHE A C 1
ATOM 685 O O . PHE A 1 84 ? 1.751 5.202 -7.097 1.00 90.31 84 PHE A O 1
ATOM 692 N N . ALA A 1 85 ? -0.443 4.769 -6.853 1.00 89.88 85 ALA A N 1
ATOM 693 C CA . ALA A 1 85 ? -0.468 3.537 -7.626 1.00 89.88 85 ALA A CA 1
ATOM 694 C C . ALA A 1 85 ? -0.030 3.787 -9.069 1.00 89.88 85 ALA A C 1
ATOM 696 O O . ALA A 1 85 ? 0.837 3.075 -9.558 1.00 89.88 85 ALA A O 1
ATOM 697 N N . GLU A 1 86 ? -0.578 4.816 -9.713 1.00 89.44 86 GLU A N 1
ATOM 698 C CA . GLU A 1 86 ? -0.221 5.210 -11.077 1.00 89.44 86 GLU A CA 1
ATOM 699 C C . GLU A 1 86 ? 1.228 5.714 -11.176 1.00 89.44 86 GLU A C 1
ATOM 701 O O . GLU A 1 86 ? 1.968 5.275 -12.049 1.00 89.44 86 GLU A O 1
ATOM 706 N N . GLU A 1 87 ? 1.657 6.591 -10.262 1.00 90.94 87 GLU A N 1
ATOM 707 C CA . GLU A 1 87 ? 2.992 7.207 -10.288 1.00 90.94 87 GLU A CA 1
ATOM 708 C C . GLU A 1 87 ? 4.130 6.192 -10.101 1.00 90.94 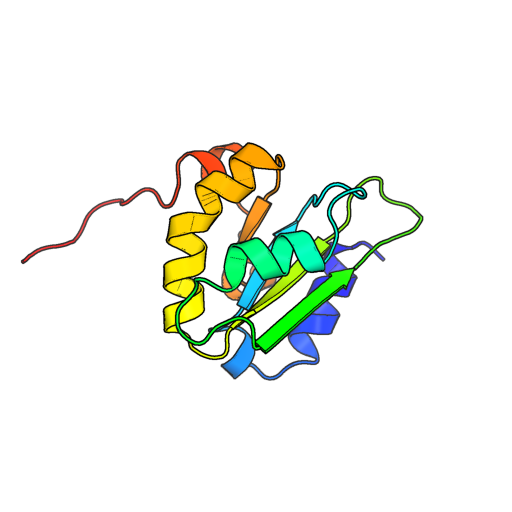87 GLU A C 1
ATOM 710 O O . GLU A 1 87 ? 5.175 6.314 -10.738 1.00 90.94 87 GLU A O 1
ATOM 715 N N . TYR A 1 88 ? 3.932 5.192 -9.237 1.00 90.12 88 TYR A N 1
ATOM 716 C CA . TYR A 1 88 ? 4.956 4.198 -8.898 1.00 90.12 88 TYR A CA 1
ATOM 717 C C . TYR A 1 88 ? 4.677 2.801 -9.466 1.00 90.12 88 TYR A C 1
ATOM 719 O O . TYR A 1 88 ? 5.412 1.865 -9.153 1.00 90.12 88 TYR A O 1
ATOM 727 N N . GLU A 1 89 ? 3.624 2.654 -10.273 1.00 90.06 89 GLU A N 1
ATOM 728 C CA . GLU A 1 89 ? 3.161 1.387 -10.856 1.00 90.06 89 GLU A CA 1
ATOM 729 C C . GLU A 1 89 ? 2.968 0.262 -9.817 1.00 90.06 89 GLU A C 1
ATOM 731 O O . GLU A 1 89 ? 3.320 -0.904 -10.045 1.00 90.06 89 GLU A O 1
ATOM 736 N N . VAL A 1 90 ? 2.401 0.619 -8.659 1.00 91.31 90 VAL A N 1
ATOM 737 C CA . VAL A 1 90 ? 2.186 -0.282 -7.513 1.00 91.31 90 VAL A CA 1
ATOM 738 C C . VAL A 1 90 ? 0.736 -0.723 -7.368 1.00 91.31 90 VAL A C 1
ATOM 740 O O . VAL A 1 90 ? -0.192 -0.053 -7.819 1.00 91.31 90 VAL A O 1
ATOM 743 N N . ILE A 1 91 ? 0.530 -1.828 -6.652 1.00 91.75 91 ILE A N 1
ATOM 744 C CA . ILE A 1 91 ? -0.800 -2.279 -6.233 1.00 91.75 91 ILE A CA 1
ATOM 745 C C . ILE A 1 91 ? -1.038 -1.812 -4.800 1.00 91.75 91 ILE A C 1
ATOM 747 O O . ILE A 1 91 ? -0.244 -2.107 -3.908 1.00 91.75 91 ILE A O 1
ATOM 751 N N . ILE A 1 92 ? -2.147 -1.112 -4.564 1.00 91.56 92 ILE A N 1
ATOM 752 C CA . ILE A 1 92 ? -2.579 -0.724 -3.217 1.00 91.56 92 ILE A CA 1
ATOM 753 C C . ILE A 1 92 ? -3.876 -1.450 -2.894 1.00 91.56 92 ILE A C 1
ATOM 755 O O . ILE A 1 92 ? -4.841 -1.389 -3.653 1.00 91.56 92 ILE A O 1
ATOM 759 N N . VAL A 1 93 ? -3.898 -2.108 -1.743 1.00 92.38 93 VAL A N 1
ATOM 760 C CA . VAL A 1 93 ? -5.016 -2.933 -1.285 1.00 92.38 93 VAL A CA 1
ATOM 761 C C . VAL A 1 93 ? -5.229 -2.720 0.213 1.00 92.38 93 VAL A C 1
ATOM 763 O O . VAL A 1 93 ? -4.312 -2.316 0.933 1.00 92.38 93 VAL A O 1
ATOM 766 N N . THR A 1 94 ? -6.451 -2.919 0.701 1.00 91.81 94 THR A N 1
ATOM 767 C CA . THR A 1 94 ? -6.693 -2.887 2.149 1.00 91.81 94 THR A CA 1
ATOM 768 C C . THR A 1 94 ? -6.035 -4.095 2.810 1.00 91.81 94 THR A C 1
ATOM 770 O O . THR A 1 94 ? -5.841 -5.120 2.160 1.00 91.81 94 THR A O 1
ATOM 773 N N . ALA A 1 95 ? -5.681 -3.993 4.095 1.00 89.62 95 ALA A N 1
ATOM 774 C CA . ALA A 1 95 ? -5.178 -5.166 4.807 1.00 89.62 95 ALA A CA 1
ATOM 775 C C . ALA A 1 95 ? -6.216 -6.306 4.804 1.00 89.62 95 ALA A C 1
ATOM 777 O O . ALA A 1 95 ? -5.846 -7.427 4.493 1.00 89.62 95 ALA A O 1
ATOM 778 N N . GLU A 1 96 ? -7.503 -5.997 4.998 1.00 89.00 96 GLU A N 1
ATOM 779 C CA . GLU A 1 96 ? -8.612 -6.968 4.928 1.00 89.00 96 GLU A CA 1
ATOM 780 C C . GLU A 1 96 ? -8.645 -7.729 3.595 1.00 89.00 96 GLU A C 1
ATOM 782 O O . GLU A 1 96 ? -8.557 -8.955 3.558 1.00 89.00 96 GLU A O 1
ATOM 787 N N . ASP A 1 97 ? -8.690 -7.003 2.477 1.00 89.62 97 ASP A N 1
ATOM 788 C CA . ASP A 1 97 ? -8.717 -7.619 1.150 1.00 89.62 97 ASP A CA 1
ATOM 789 C C . ASP A 1 97 ? -7.419 -8.393 0.861 1.00 89.62 97 ASP A C 1
ATOM 791 O O . ASP A 1 97 ? -7.444 -9.437 0.215 1.00 89.62 97 ASP A O 1
ATOM 795 N N . PHE A 1 98 ? -6.274 -7.920 1.363 1.00 89.81 98 PHE A N 1
ATOM 796 C CA . PHE A 1 98 ? -5.000 -8.622 1.232 1.00 89.81 98 PHE A CA 1
ATOM 797 C C . PHE A 1 98 ? -4.977 -9.940 2.015 1.00 89.81 98 PHE A C 1
ATOM 799 O O . PHE A 1 98 ? -4.475 -10.951 1.514 1.00 89.81 98 PHE A O 1
ATOM 806 N N . MET A 1 99 ? -5.528 -9.949 3.229 1.00 86.06 99 MET A N 1
ATOM 807 C CA . MET A 1 99 ? -5.637 -11.150 4.053 1.00 86.06 99 MET A CA 1
ATOM 808 C C . MET A 1 99 ? -6.557 -12.188 3.403 1.00 86.06 99 MET A C 1
ATOM 810 O O . MET A 1 99 ? -6.189 -13.365 3.377 1.00 86.06 99 MET A O 1
ATOM 814 N N . ASP A 1 100 ? -7.654 -11.734 2.792 1.00 87.25 100 ASP A N 1
ATOM 815 C CA . ASP A 1 100 ? -8.645 -12.548 2.075 1.00 87.25 100 ASP A CA 1
ATOM 816 C C . ASP A 1 100 ? -8.256 -12.913 0.627 1.00 87.25 100 ASP A C 1
ATOM 818 O O . ASP A 1 100 ? -9.079 -13.448 -0.117 1.00 87.25 100 ASP A O 1
ATOM 822 N N . ASP A 1 101 ? -7.026 -12.612 0.194 1.00 86.12 101 ASP A N 1
ATOM 823 C CA . ASP A 1 101 ? -6.538 -12.866 -1.175 1.00 86.12 101 ASP A CA 1
ATOM 824 C C . ASP A 1 101 ? -7.349 -12.160 -2.287 1.00 86.12 101 ASP A C 1
ATOM 826 O O . ASP A 1 101 ? -7.279 -12.515 -3.465 1.00 86.12 101 ASP A O 1
ATOM 830 N N . ARG A 1 102 ? -8.071 -11.089 -1.938 1.00 88.00 102 ARG A N 1
ATOM 831 C CA . ARG A 1 102 ? -8.827 -10.206 -2.842 1.00 88.00 102 ARG A CA 1
ATOM 832 C C . ARG A 1 102 ? -7.932 -9.088 -3.394 1.00 88.00 102 ARG A C 1
ATOM 834 O O . ARG A 1 102 ? -8.215 -7.902 -3.240 1.00 88.00 102 ARG A O 1
ATOM 841 N N . ILE A 1 103 ? -6.814 -9.463 -4.018 1.00 89.06 103 ILE A N 1
ATOM 842 C CA . ILE A 1 103 ? -5.815 -8.510 -4.525 1.00 89.06 103 ILE A CA 1
ATOM 843 C C . ILE A 1 103 ? -6.259 -7.959 -5.894 1.00 89.06 103 ILE A C 1
ATOM 845 O O . ILE A 1 103 ? -6.405 -8.746 -6.832 1.00 89.06 103 ILE A O 1
ATOM 849 N N . PRO A 1 104 ? -6.451 -6.634 -6.042 1.00 87.75 104 PRO A N 1
ATOM 850 C CA . PRO A 1 104 ? -6.800 -6.029 -7.322 1.00 87.75 104 PRO A CA 1
ATOM 851 C C . PRO A 1 104 ? -5.614 -6.036 -8.292 1.00 87.75 104 PRO A C 1
ATOM 853 O O . PRO A 1 104 ? -4.445 -6.071 -7.900 1.00 87.75 104 PRO A O 1
ATOM 856 N N . THR A 1 105 ? -5.914 -5.942 -9.581 1.00 86.56 105 THR A N 1
ATOM 857 C CA . THR A 1 105 ? -4.917 -5.673 -10.621 1.00 86.56 105 THR A CA 1
ATOM 858 C C . THR A 1 105 ? -4.451 -4.212 -10.575 1.00 86.56 105 THR A C 1
ATOM 860 O O . THR A 1 105 ? -5.170 -3.329 -10.107 1.00 86.56 105 THR A O 1
ATOM 863 N N . ARG A 1 106 ? -3.265 -3.916 -11.135 1.00 82.31 106 ARG A N 1
ATOM 864 C CA . ARG A 1 106 ? -2.764 -2.529 -11.272 1.00 82.31 106 ARG A CA 1
ATOM 865 C C . ARG A 1 106 ? -3.793 -1.603 -11.930 1.00 82.31 106 ARG A C 1
ATOM 867 O O . ARG A 1 106 ? -4.032 -0.503 -11.449 1.00 82.31 106 ARG A O 1
ATOM 874 N N . GLN A 1 107 ? -4.440 -2.073 -12.997 1.00 81.88 107 GLN A N 1
ATOM 875 C CA . GLN A 1 107 ? -5.439 -1.291 -13.723 1.00 81.88 107 GLN A CA 1
ATOM 876 C C . GLN A 1 107 ? -6.645 -0.929 -12.840 1.00 81.88 107 GLN A C 1
ATOM 878 O O . GLN A 1 107 ? -7.099 0.213 -12.865 1.00 81.88 107 GLN A O 1
ATOM 883 N N . GLU A 1 108 ? -7.117 -1.855 -12.004 1.00 82.69 108 GLU A N 1
ATOM 884 C CA . GLU A 1 108 ? -8.198 -1.589 -11.046 1.00 82.69 108 GLU A CA 1
ATOM 885 C C . GLU A 1 108 ? -7.782 -0.584 -9.961 1.00 82.69 108 GLU A C 1
ATOM 887 O O . GLU A 1 108 ? -8.608 0.215 -9.521 1.00 82.69 108 GLU A O 1
ATOM 892 N N . CYS A 1 109 ? -6.505 -0.555 -9.561 1.00 82.25 109 CYS A N 1
ATOM 893 C CA . CYS A 1 109 ? -5.992 0.481 -8.659 1.00 82.25 109 CYS A CA 1
ATOM 894 C C . CYS A 1 109 ? -5.994 1.881 -9.304 1.00 82.25 109 CYS A C 1
ATOM 896 O O . CYS A 1 109 ? -6.234 2.870 -8.605 1.00 82.25 109 CYS A O 1
ATOM 898 N N . TYR A 1 110 ? -5.745 1.978 -10.615 1.00 79.81 110 TYR A N 1
ATOM 899 C CA . TYR A 1 110 ? -5.686 3.253 -11.350 1.00 79.81 110 TYR A CA 1
ATOM 900 C C . TYR A 1 110 ? -7.068 3.850 -11.590 1.00 79.81 110 TYR A C 1
ATOM 902 O O . TYR A 1 110 ? -7.269 5.054 -11.430 1.00 79.81 110 TYR A O 1
ATOM 910 N N . GLU A 1 111 ? -8.043 2.998 -11.909 1.00 73.38 111 GLU A N 1
ATOM 911 C CA . GLU A 1 111 ? -9.444 3.398 -12.066 1.00 73.38 111 GLU A CA 1
ATOM 912 C C . GLU A 1 111 ? -10.043 3.945 -10.752 1.00 73.38 111 GLU A C 1
ATOM 914 O O . GLU A 1 111 ? -11.108 4.569 -10.758 1.00 73.38 111 GLU A O 1
ATOM 919 N N . GLY A 1 112 ? -9.328 3.774 -9.631 1.00 59.44 112 GLY A N 1
ATOM 920 C CA . GLY A 1 112 ? -9.771 4.137 -8.296 1.00 59.44 112 GLY A CA 1
ATOM 921 C C . GLY A 1 112 ? -10.898 3.218 -7.825 1.00 59.44 112 GLY A C 1
ATOM 922 O O . GLY A 1 112 ? -11.305 2.296 -8.535 1.00 59.44 112 GLY A O 1
ATOM 923 N N . PRO A 1 113 ? -11.448 3.434 -6.617 1.00 55.03 113 PRO A N 1
ATOM 924 C CA . PRO A 1 113 ? -12.640 2.708 -6.216 1.00 55.03 113 PRO A CA 1
ATOM 925 C C . PRO A 1 113 ? -13.738 3.010 -7.238 1.00 55.03 113 PRO A C 1
ATOM 927 O O . PRO A 1 113 ? -14.249 4.133 -7.280 1.00 55.03 113 PRO A O 1
ATOM 930 N N . ARG A 1 114 ? -14.108 2.011 -8.053 1.00 46.06 114 ARG A N 1
ATOM 931 C CA . ARG A 1 114 ? -15.338 2.055 -8.842 1.00 46.06 114 ARG A CA 1
ATOM 932 C C . ARG A 1 114 ? -16.451 2.339 -7.847 1.00 46.06 114 ARG A C 1
ATOM 934 O O . ARG A 1 114 ? -16.832 1.461 -7.074 1.00 46.06 114 ARG A O 1
ATOM 941 N N . MET A 1 115 ? -16.944 3.576 -7.822 1.00 35.56 115 MET A N 1
ATOM 942 C CA . MET A 1 115 ? -18.186 3.908 -7.138 1.00 35.56 115 MET A CA 1
ATOM 943 C C . MET A 1 115 ? -19.321 3.225 -7.907 1.00 35.56 115 MET A C 1
ATOM 945 O O . MET A 1 115 ? -20.084 3.868 -8.620 1.00 35.56 115 MET A O 1
ATOM 949 N N . ASN A 1 116 ? -19.413 1.900 -7.794 1.00 33.19 116 ASN A N 1
ATOM 950 C CA . ASN A 1 116 ? -20.643 1.187 -8.074 1.00 33.19 116 ASN A CA 1
ATOM 951 C C . ASN A 1 116 ? -21.651 1.707 -7.049 1.00 33.19 116 ASN A C 1
ATOM 953 O O . ASN A 1 116 ? -21.437 1.622 -5.840 1.00 33.19 116 ASN A O 1
ATOM 957 N N . GLY A 1 117 ? -22.653 2.410 -7.571 1.00 35.94 117 GLY A N 1
ATOM 958 C CA . GLY A 1 117 ? -23.427 3.393 -6.837 1.00 35.94 117 GLY A CA 1
ATOM 959 C C . GLY A 1 117 ? -24.146 2.860 -5.605 1.00 35.94 117 GLY A C 1
ATOM 960 O O . GLY A 1 117 ? -24.742 1.792 -5.635 1.00 35.94 117 GLY A O 1
ATOM 961 N N . CYS A 1 118 ? -24.127 3.667 -4.546 1.00 32.19 118 CYS A N 1
ATOM 962 C CA . CYS A 1 118 ? -25.310 4.068 -3.783 1.00 32.19 118 CYS A CA 1
ATOM 963 C C . CYS A 1 118 ? -24.871 5.098 -2.729 1.00 32.19 118 CYS A C 1
ATOM 965 O O . CYS A 1 118 ? -24.613 4.771 -1.576 1.00 32.19 118 CYS A O 1
ATOM 967 N N . PHE A 1 119 ? -24.754 6.362 -3.134 1.00 28.81 119 PHE A N 1
ATOM 968 C CA . PHE A 1 119 ? -25.028 7.474 -2.224 1.00 28.81 119 PHE A CA 1
ATOM 969 C C . PHE A 1 119 ? -26.437 7.948 -2.585 1.00 28.81 119 PHE A C 1
ATOM 971 O O . PHE A 1 119 ? -26.616 8.865 -3.383 1.00 28.81 119 PHE A O 1
ATOM 978 N N . CYS A 1 120 ? -27.447 7.239 -2.079 1.00 31.17 120 CYS A N 1
ATOM 979 C CA . CYS A 1 120 ? -28.744 7.871 -1.892 1.00 31.17 120 CYS A CA 1
ATOM 980 C C . CYS A 1 120 ? -28.622 8.844 -0.714 1.00 31.17 120 CYS A C 1
ATOM 982 O O . CYS A 1 120 ? -27.908 8.563 0.249 1.00 31.17 120 CYS A O 1
ATOM 984 N N . MET A 1 121 ? -29.269 9.991 -0.915 1.00 31.44 121 MET A N 1
ATOM 985 C CA . MET A 1 121 ? -29.367 11.181 -0.066 1.00 31.44 121 MET A CA 1
ATOM 986 C C . MET A 1 121 ? -29.536 10.905 1.426 1.00 31.44 121 MET A C 1
ATOM 988 O O . MET A 1 121 ? -30.240 9.931 1.772 1.00 31.44 121 MET A O 1
#

Sequence (121 aa):
MNNVDILKQRIKDHEQEEENRTICILELPFAVEESTVAEYFKRCDGGVRRLEITRSAALVFSSAYVEFNNHRGRRKALRIASRFAEEYEVIIVTAEDFMDDRIPTRQECYEGPRMNGCFCM

Radius of gyration: 13.81 Å; Cα contacts (8 Å, |Δi|>4): 199; chains: 1; bounding box: 46×32×30 Å

Secondary structure (DSSP, 8-state):
--HHHHHHHHHHTS-HHHHTTEEEEEEEETT--HHHHHHHHTTSTT-EEEEEEE--TT-SEEEEEEEESSHHHHHHHHHHHHHHHHHHT-EEEEHHHHHTT-PPPHHHHHS-S---S----

Foldseek 3Di:
DDLLVVVLVVVVVDDPVQLLQKKKKWQFAPPDDPCNVQVQLQPFPQGWPDKDWADDPVDRGIMMMTTHPDSSSVVVCLVCQLVVCVVRVIFMGRSVCSNVVVGDDSVCSNVGPPCPDDPDD

Nearest PDB structures (foldseek):
  6aso-assembly1_A  TM=7.886E-01  e=1.814E-04  Saccharomyces cerevisiae
  5iqq-assembly1_D  TM=8.425E-01  e=1.810E-03  Homo sapiens
  2qfj-assembly1_A  TM=6.762E-01  e=5.534E-03  Homo sapiens
  2ghp-assembly1_D  TM=8.115E-01  e=2.862E-02  Saccharomyces cerevisiae
  5fii-assembly2_D  TM=6.068E-01  e=7.672E-02  Homo sapiens

Organism: NCBI:txid1008807

Mean predicted aligned error: 7.07 Å

Solvent-accessible surface area (backbone atoms only — not comparable to full-atom values): 6770 Å² total; per-residue (Å²): 135,54,73,64,59,57,51,52,50,55,55,66,78,42,62,77,79,50,41,67,10,22,34,32,36,37,57,32,48,70,87,66,49,70,67,58,55,47,65,66,47,46,81,22,47,75,24,66,66,44,73,51,76,52,75,48,98,88,47,84,42,23,33,34,41,42,31,26,67,27,54,62,9,35,59,45,42,61,72,54,39,23,60,53,20,59,76,57,68,19,34,66,41,44,34,61,36,52,75,70,69,58,69,71,53,56,68,55,30,52,70,33,80,75,77,74,81,80,84,73,132